Protein AF-A0A1M7PYU0-F1 (afdb_monomer_lite)

Foldseek 3Di:
DDDPDPDPPDDPDDQPDPVSLVVVLVVVLVVVLVVCVVVVHDVVVNVVSSVVVVVLVVQDPDRPVPDDPVSVVVVVD

Structure (mmCIF, N/CA/C/O backbone):
data_AF-A0A1M7PYU0-F1
#
_entry.id   AF-A0A1M7PYU0-F1
#
loop_
_atom_site.group_PDB
_atom_site.id
_atom_site.type_symbol
_atom_site.label_atom_id
_atom_site.label_alt_id
_atom_site.label_comp_id
_atom_site.label_asym_id
_atom_site.label_entity_id
_atom_site.label_seq_id
_atom_site.pdbx_PDB_ins_code
_atom_site.Cartn_x
_atom_site.Cartn_y
_atom_site.Cartn_z
_atom_site.occupancy
_atom_site.B_iso_or_equiv
_atom_site.auth_seq_id
_atom_site.auth_comp_id
_atom_site.auth_asym_id
_atom_site.auth_atom_id
_atom_site.pdbx_PDB_model_num
ATOM 1 N N . MET A 1 1 ? 20.318 -21.165 -2.908 1.00 35.75 1 MET A N 1
ATOM 2 C CA . MET A 1 1 ? 19.783 -19.807 -2.667 1.00 35.75 1 MET A CA 1
ATOM 3 C C . MET A 1 1 ? 19.453 -19.691 -1.187 1.00 35.75 1 MET A C 1
ATOM 5 O O . MET A 1 1 ? 18.612 -20.447 -0.723 1.00 35.75 1 MET A O 1
ATOM 9 N N . ALA A 1 2 ? 20.161 -18.843 -0.438 1.00 47.41 2 ALA A N 1
ATOM 10 C CA . ALA A 1 2 ? 19.929 -18.647 0.993 1.00 47.41 2 ALA A CA 1
ATOM 11 C C . ALA A 1 2 ? 19.078 -17.386 1.181 1.00 47.41 2 ALA A C 1
ATOM 13 O O . ALA A 1 2 ? 19.541 -16.280 0.911 1.00 47.41 2 ALA A O 1
ATOM 14 N N . LEU A 1 3 ? 17.818 -17.560 1.575 1.00 44.91 3 LEU A N 1
ATOM 15 C CA . LEU A 1 3 ? 16.949 -16.444 1.935 1.00 44.91 3 LEU A CA 1
ATOM 16 C C . LEU A 1 3 ? 17.490 -15.824 3.227 1.00 44.91 3 LEU A C 1
ATOM 18 O O . LEU A 1 3 ? 17.725 -16.534 4.207 1.00 44.91 3 LEU A O 1
ATOM 22 N N . ALA A 1 4 ? 17.722 -14.512 3.224 1.00 43.06 4 ALA A N 1
ATOM 23 C CA . ALA A 1 4 ? 18.137 -13.799 4.422 1.00 43.06 4 ALA A CA 1
ATOM 24 C C . ALA A 1 4 ? 17.032 -13.925 5.480 1.00 43.06 4 ALA A C 1
ATOM 26 O O . ALA A 1 4 ? 15.900 -13.493 5.264 1.00 43.06 4 ALA A O 1
ATOM 27 N N . VAL A 1 5 ? 17.357 -14.534 6.621 1.00 54.38 5 VAL A N 1
ATOM 28 C CA . VAL A 1 5 ? 16.455 -14.590 7.773 1.00 54.38 5 VAL A CA 1
ATOM 29 C C . VAL A 1 5 ? 16.281 -13.164 8.286 1.00 54.38 5 VAL A C 1
ATOM 31 O O . VAL A 1 5 ? 17.177 -12.609 8.924 1.00 54.38 5 VAL A O 1
ATOM 34 N N . ILE A 1 6 ? 15.132 -12.555 7.996 1.00 51.47 6 ILE A N 1
ATOM 35 C CA . ILE A 1 6 ? 14.773 -11.244 8.535 1.00 51.47 6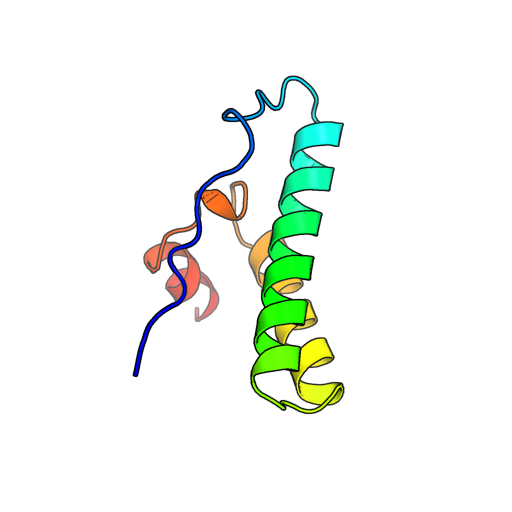 ILE A CA 1
ATOM 36 C C . ILE A 1 6 ? 14.454 -11.443 10.018 1.00 51.47 6 ILE A C 1
ATOM 38 O O . ILE A 1 6 ? 13.350 -11.834 10.394 1.00 51.47 6 ILE A O 1
ATOM 42 N N . ARG A 1 7 ? 15.442 -11.202 10.884 1.00 50.97 7 ARG A N 1
ATOM 43 C CA . ARG A 1 7 ? 15.192 -11.078 12.321 1.00 50.97 7 ARG A CA 1
ATOM 44 C C . ARG A 1 7 ? 14.478 -9.759 12.566 1.00 50.97 7 ARG A C 1
ATOM 46 O O . ARG A 1 7 ? 15.001 -8.697 12.235 1.00 50.97 7 ARG A O 1
ATOM 53 N N . ASN A 1 8 ? 13.303 -9.828 13.183 1.00 55.22 8 ASN A N 1
ATOM 54 C CA . ASN A 1 8 ? 12.653 -8.641 13.710 1.00 55.22 8 ASN A CA 1
ATOM 55 C C . ASN A 1 8 ? 13.504 -8.083 14.868 1.00 55.22 8 ASN A C 1
ATOM 57 O O . ASN A 1 8 ? 13.511 -8.635 15.964 1.00 55.22 8 ASN A O 1
ATOM 61 N N . ILE A 1 9 ? 14.269 -7.026 14.597 1.00 61.75 9 ILE A N 1
ATOM 62 C CA . ILE A 1 9 ? 15.185 -6.372 15.549 1.00 61.75 9 ILE A CA 1
ATOM 63 C C . ILE A 1 9 ? 14.492 -5.325 16.432 1.00 61.75 9 ILE A C 1
ATOM 65 O O . ILE A 1 9 ? 15.155 -4.613 17.183 1.00 61.75 9 ILE A O 1
ATOM 69 N N . SER A 1 10 ? 13.169 -5.176 16.345 1.00 57.47 10 SER A N 1
ATOM 70 C CA . SER A 1 10 ? 12.432 -4.219 17.170 1.00 57.47 10 SER A CA 1
ATOM 71 C C . SER A 1 10 ? 11.156 -4.840 17.732 1.00 57.47 10 SER A C 1
ATOM 73 O O . SER A 1 10 ? 10.480 -5.590 17.024 1.00 57.47 10 SER A O 1
ATOM 75 N N . PRO A 1 11 ? 10.802 -4.544 18.998 1.00 57.50 11 PRO A N 1
ATOM 76 C CA . PRO A 1 11 ? 9.524 -4.976 19.549 1.00 57.50 11 PRO A CA 1
ATOM 77 C C . PRO A 1 11 ? 8.385 -4.446 18.672 1.00 57.50 11 PRO A C 1
ATOM 79 O O . PRO A 1 11 ? 8.531 -3.400 18.032 1.00 57.50 11 PRO A O 1
ATOM 82 N N . ALA A 1 12 ? 7.263 -5.171 18.635 1.00 60.16 12 ALA A N 1
ATOM 83 C CA . ALA A 1 12 ? 6.051 -4.708 17.970 1.00 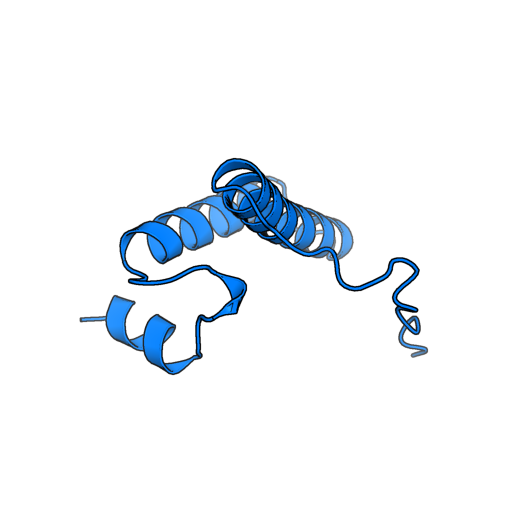60.16 12 ALA A CA 1
ATOM 84 C C . ALA A 1 12 ? 5.708 -3.313 18.513 1.00 60.16 12 ALA A C 1
ATOM 86 O O . ALA A 1 12 ? 5.325 -3.161 19.672 1.00 60.16 12 ALA A O 1
ATOM 87 N N . ARG A 1 13 ? 5.951 -2.278 17.702 1.00 62.53 13 ARG A N 1
ATOM 88 C CA . ARG A 1 13 ? 5.704 -0.892 18.089 1.00 62.53 13 ARG A CA 1
ATOM 89 C C . ARG A 1 13 ? 4.194 -0.711 18.147 1.00 62.53 13 ARG A C 1
ATOM 91 O O . ARG A 1 13 ? 3.525 -0.823 17.124 1.00 62.53 13 ARG A O 1
ATOM 98 N N . THR A 1 14 ? 3.666 -0.413 19.327 1.00 64.62 14 THR A N 1
ATOM 99 C CA . THR A 1 14 ? 2.308 0.110 19.468 1.00 64.62 14 THR A CA 1
ATOM 100 C C . THR A 1 14 ? 2.228 1.407 18.660 1.00 64.62 14 THR A C 1
ATOM 102 O O . THR A 1 14 ? 3.130 2.239 18.764 1.00 64.62 14 THR A O 1
ATOM 105 N N . LEU A 1 15 ? 1.189 1.571 17.838 1.00 70.50 15 LEU A N 1
ATOM 106 C CA . LEU A 1 15 ? 0.934 2.781 17.043 1.00 70.50 15 LEU A CA 1
ATOM 107 C C . LEU A 1 15 ? -0.182 3.592 17.733 1.00 70.50 15 LEU A C 1
ATOM 109 O O . LEU A 1 15 ? -1.326 3.550 17.283 1.00 70.50 15 LEU A O 1
ATOM 113 N N . PRO A 1 16 ? 0.085 4.256 18.876 1.00 71.69 16 PRO A N 1
ATOM 114 C CA . PRO A 1 16 ? -0.960 4.886 19.679 1.00 71.69 16 PRO A CA 1
ATOM 115 C C . PRO A 1 16 ? -1.562 6.121 19.005 1.00 71.69 16 PRO A C 1
ATOM 117 O O . PRO A 1 16 ? -2.652 6.544 19.382 1.00 71.69 16 PRO A O 1
ATOM 120 N N . THR A 1 17 ? -0.865 6.720 18.034 1.00 78.38 17 THR A N 1
ATOM 121 C CA . THR A 1 17 ? -1.317 7.942 17.369 1.00 78.38 17 THR A CA 1
ATOM 122 C C . THR A 1 17 ? -1.627 7.726 15.891 1.00 78.38 17 THR A C 1
ATOM 124 O O . THR A 1 17 ? -0.997 6.927 15.199 1.00 78.38 17 THR A O 1
ATOM 127 N N . GLN A 1 18 ? -2.559 8.526 15.363 1.00 78.38 18 GLN A N 1
ATOM 128 C CA . GLN A 1 18 ? -2.867 8.568 13.928 1.00 78.38 18 GLN A CA 1
ATOM 129 C C . GLN A 1 18 ? -1.633 8.928 13.075 1.00 78.38 18 GLN A C 1
ATOM 131 O O . GLN A 1 18 ? -1.555 8.569 11.901 1.00 78.38 18 GLN A O 1
ATOM 136 N N . ARG A 1 19 ? -0.654 9.631 13.659 1.00 81.38 19 ARG A N 1
ATOM 137 C CA . ARG A 1 19 ? 0.621 9.938 13.008 1.00 81.38 19 ARG A CA 1
ATOM 138 C C . ARG A 1 19 ? 1.493 8.694 12.867 1.00 81.38 19 ARG A C 1
ATOM 140 O O . ARG A 1 19 ? 1.987 8.451 11.775 1.00 81.38 19 ARG A O 1
ATOM 147 N N . ASP A 1 20 ? 1.608 7.887 13.921 1.00 81.75 20 ASP A N 1
ATOM 148 C CA . ASP A 1 20 ? 2.351 6.622 13.871 1.00 81.75 20 ASP A CA 1
ATOM 149 C C . ASP A 1 20 ? 1.773 5.671 12.813 1.00 81.75 20 ASP A C 1
ATOM 151 O O . ASP A 1 20 ? 2.523 5.004 12.107 1.00 81.75 20 ASP A O 1
ATOM 155 N N . VAL A 1 21 ? 0.443 5.648 12.667 1.00 82.06 21 VAL A N 1
ATOM 156 C CA . VAL A 1 21 ? -0.252 4.888 11.616 1.00 82.06 21 VAL A CA 1
ATOM 157 C C . VAL A 1 21 ? 0.176 5.347 10.221 1.00 82.06 21 VAL A C 1
ATOM 159 O O . VAL A 1 21 ? 0.630 4.524 9.431 1.00 82.06 21 VAL A O 1
ATOM 162 N N . LYS A 1 22 ? 0.114 6.653 9.935 1.00 81.44 22 LYS A N 1
ATOM 163 C CA . LYS A 1 22 ? 0.533 7.208 8.635 1.00 81.44 22 LYS A CA 1
ATOM 164 C C . LYS A 1 22 ? 2.019 6.984 8.355 1.00 81.44 22 LYS A C 1
ATOM 166 O O . LYS A 1 22 ? 2.394 6.638 7.237 1.00 81.44 22 LYS A O 1
ATOM 171 N N . ASP A 1 23 ? 2.864 7.150 9.369 1.00 84.50 23 ASP A N 1
ATOM 172 C CA . ASP A 1 23 ? 4.305 6.919 9.255 1.00 84.50 23 ASP A CA 1
ATOM 173 C C . ASP A 1 23 ? 4.602 5.434 8.977 1.00 84.50 23 ASP A C 1
ATOM 175 O O . ASP A 1 23 ? 5.504 5.106 8.201 1.00 84.50 23 ASP A O 1
ATOM 179 N N . PHE A 1 24 ? 3.817 4.522 9.558 1.00 83.25 24 PHE A N 1
ATOM 180 C CA . PHE A 1 24 ? 3.924 3.090 9.297 1.00 83.25 24 PHE A CA 1
ATOM 181 C C . PHE A 1 24 ? 3.437 2.713 7.891 1.00 83.25 24 PHE A C 1
ATOM 183 O O . PHE A 1 24 ? 4.135 1.967 7.203 1.00 83.25 24 PHE A O 1
ATOM 190 N N . GLU A 1 25 ? 2.321 3.273 7.412 1.00 84.31 25 GLU A N 1
ATOM 191 C CA . GLU A 1 25 ? 1.883 3.100 6.016 1.00 84.31 25 GLU A CA 1
ATOM 192 C C . GLU A 1 25 ? 2.960 3.569 5.038 1.00 84.31 25 GLU A C 1
ATOM 194 O O . GLU A 1 25 ? 3.339 2.840 4.119 1.00 84.31 25 GLU A O 1
ATOM 199 N N . GLN A 1 26 ? 3.545 4.740 5.284 1.00 86.25 26 GLN A N 1
ATOM 200 C CA . GLN A 1 26 ? 4.602 5.264 4.428 1.00 86.25 26 GLN A CA 1
ATOM 201 C C . GLN A 1 26 ? 5.867 4.400 4.467 1.00 86.25 26 GLN A C 1
ATOM 203 O O . GLN A 1 26 ? 6.555 4.242 3.453 1.00 86.25 26 GLN A O 1
ATOM 208 N N . ARG A 1 27 ? 6.167 3.787 5.616 1.00 87.06 27 ARG A N 1
ATOM 209 C CA . ARG A 1 27 ? 7.260 2.819 5.738 1.00 87.06 27 ARG A CA 1
ATOM 210 C C . ARG A 1 27 ? 7.006 1.567 4.898 1.00 87.06 27 ARG A C 1
ATOM 212 O O . ARG A 1 27 ? 7.954 1.088 4.279 1.00 87.06 27 ARG A O 1
ATOM 219 N N . ILE A 1 28 ? 5.771 1.064 4.838 1.00 85.31 28 ILE A N 1
ATOM 220 C CA . ILE A 1 28 ? 5.399 -0.071 3.974 1.00 85.31 28 ILE A CA 1
ATOM 221 C C . ILE A 1 28 ? 5.641 0.286 2.502 1.00 85.31 28 ILE A C 1
ATOM 223 O O . ILE A 1 28 ? 6.334 -0.452 1.802 1.00 85.31 28 ILE A O 1
ATOM 227 N N . VAL A 1 29 ? 5.166 1.451 2.050 1.00 85.75 29 VAL A N 1
ATOM 228 C CA . VAL A 1 29 ? 5.386 1.929 0.671 1.00 85.75 29 VAL A CA 1
ATOM 229 C C . VAL A 1 29 ? 6.882 2.035 0.354 1.00 85.75 29 VAL A C 1
ATOM 231 O O . VAL A 1 29 ? 7.337 1.625 -0.716 1.00 85.75 29 VAL A O 1
ATOM 234 N N . ASN A 1 30 ? 7.673 2.551 1.296 1.00 85.00 30 ASN A N 1
ATOM 235 C CA . ASN A 1 30 ? 9.116 2.687 1.121 1.00 85.00 30 ASN A CA 1
ATOM 236 C C . ASN A 1 30 ? 9.844 1.332 1.073 1.00 85.00 30 ASN A C 1
ATOM 238 O O . ASN A 1 30 ? 10.804 1.179 0.323 1.00 85.00 30 ASN A O 1
ATOM 242 N N . LEU A 1 31 ? 9.384 0.337 1.837 1.00 85.50 31 LEU A N 1
ATOM 243 C CA . LEU A 1 31 ? 9.932 -1.021 1.790 1.00 85.50 31 LEU A CA 1
ATOM 244 C C . LEU A 1 31 ? 9.670 -1.697 0.441 1.00 85.50 31 LEU A C 1
ATOM 246 O O . LEU A 1 31 ? 10.562 -2.366 -0.076 1.00 85.50 31 LEU A O 1
ATOM 250 N N . VAL A 1 32 ? 8.497 -1.481 -0.161 1.00 81.44 32 VAL A N 1
ATOM 251 C CA . VAL A 1 32 ? 8.225 -1.978 -1.518 1.00 81.44 32 VAL A CA 1
ATOM 252 C C . VAL A 1 32 ? 9.142 -1.302 -2.535 1.00 81.44 32 VAL A C 1
ATOM 254 O O . VAL A 1 32 ? 9.746 -1.988 -3.354 1.00 81.44 32 VAL A O 1
ATOM 257 N N . ALA A 1 33 ? 9.321 0.020 -2.454 1.00 79.88 33 ALA A N 1
ATOM 258 C CA . ALA A 1 33 ? 10.253 0.731 -3.330 1.00 79.88 33 ALA A CA 1
ATOM 259 C C . ALA A 1 33 ? 11.691 0.194 -3.202 1.00 79.88 33 ALA A C 1
ATOM 261 O O . ALA A 1 33 ? 12.362 -0.011 -4.212 1.00 79.88 33 ALA A O 1
ATOM 262 N N . LEU A 1 34 ? 12.139 -0.102 -1.976 1.00 83.19 34 LEU A N 1
ATOM 263 C CA . LEU A 1 34 ? 13.448 -0.705 -1.721 1.00 83.19 34 LEU A CA 1
ATOM 264 C C . LEU A 1 34 ? 13.565 -2.115 -2.319 1.00 83.19 34 LEU A C 1
ATOM 266 O O . LEU A 1 34 ? 14.602 -2.452 -2.884 1.00 83.19 34 LEU A O 1
ATOM 270 N N . PHE A 1 35 ? 12.515 -2.931 -2.222 1.00 83.19 35 PHE A N 1
ATOM 271 C CA . PHE A 1 35 ? 12.492 -4.269 -2.815 1.00 83.19 35 PHE A CA 1
ATOM 272 C C . PHE A 1 35 ? 12.550 -4.219 -4.348 1.00 83.19 35 PHE A C 1
ATOM 274 O O . PHE A 1 35 ? 13.325 -4.946 -4.963 1.00 83.19 35 PHE A O 1
ATOM 281 N N . VAL A 1 36 ? 11.781 -3.320 -4.963 1.00 79.12 36 VAL A N 1
ATOM 282 C CA . VAL A 1 36 ? 11.771 -3.093 -6.417 1.00 79.12 36 VAL A CA 1
ATOM 283 C C . VAL A 1 36 ? 13.140 -2.598 -6.899 1.00 79.12 36 VAL A C 1
ATOM 285 O O . VAL A 1 36 ? 13.654 -3.099 -7.897 1.00 79.12 36 VAL A O 1
ATOM 288 N N . ALA A 1 37 ? 13.779 -1.696 -6.149 1.00 78.50 37 ALA A N 1
ATOM 289 C CA . ALA A 1 37 ? 15.149 -1.264 -6.420 1.00 78.50 37 ALA A CA 1
ATOM 290 C C . ALA A 1 37 ? 16.158 -2.423 -6.295 1.00 78.50 37 ALA A C 1
ATOM 292 O O . ALA A 1 37 ? 17.005 -2.606 -7.167 1.00 78.50 37 ALA A O 1
ATOM 293 N N . ALA A 1 38 ? 16.042 -3.258 -5.255 1.00 77.81 38 ALA A N 1
ATOM 294 C CA . ALA A 1 38 ? 16.887 -4.443 -5.073 1.00 77.81 38 ALA A CA 1
ATOM 295 C C . ALA A 1 38 ? 16.694 -5.493 -6.185 1.00 77.81 38 ALA A C 1
ATOM 297 O O . ALA A 1 38 ? 17.626 -6.226 -6.517 1.00 77.81 38 ALA A O 1
ATOM 298 N N . ALA A 1 39 ? 15.513 -5.536 -6.806 1.00 82.88 39 ALA A N 1
ATOM 299 C CA . ALA A 1 39 ? 15.216 -6.368 -7.969 1.00 82.88 39 ALA A CA 1
ATOM 300 C C . ALA A 1 39 ? 15.800 -5.821 -9.292 1.00 82.88 39 ALA A C 1
ATOM 302 O O . ALA A 1 39 ? 15.532 -6.396 -10.344 1.00 82.88 39 ALA A O 1
ATOM 303 N N . ASN A 1 40 ? 16.609 -4.750 -9.257 1.00 80.94 40 ASN A N 1
ATOM 304 C CA . ASN A 1 40 ? 17.169 -4.063 -10.433 1.00 80.94 40 ASN A CA 1
ATOM 305 C C . ASN A 1 40 ? 16.096 -3.557 -11.418 1.00 80.94 40 ASN A C 1
ATOM 307 O O . ASN A 1 40 ? 16.335 -3.457 -12.622 1.00 80.94 40 ASN A O 1
ATOM 311 N N . LEU A 1 41 ? 14.900 -3.238 -10.918 1.00 80.25 41 LEU A N 1
ATOM 312 C CA . LEU A 1 41 ? 13.856 -2.618 -11.726 1.00 80.25 41 LEU A CA 1
ATOM 313 C C . LEU A 1 41 ? 14.146 -1.120 -11.893 1.00 80.25 41 LEU A C 1
ATOM 315 O O . LEU A 1 41 ? 14.738 -0.481 -11.026 1.00 80.25 41 LEU A O 1
ATOM 319 N N . THR A 1 42 ? 13.740 -0.560 -13.032 1.00 83.56 42 THR A N 1
ATOM 320 C CA . THR A 1 42 ? 14.003 0.845 -13.368 1.00 83.56 42 THR A CA 1
ATOM 321 C C . THR A 1 42 ? 13.225 1.809 -12.469 1.00 83.56 42 THR A C 1
ATOM 323 O O . THR A 1 42 ? 12.162 1.470 -11.949 1.00 83.56 42 THR A O 1
ATOM 326 N N . ASP A 1 43 ? 13.685 3.058 -12.357 1.00 79.06 43 ASP A N 1
ATOM 327 C CA . ASP A 1 43 ? 12.985 4.103 -11.588 1.00 79.06 43 ASP A CA 1
ATOM 328 C C . ASP A 1 43 ? 11.528 4.303 -12.036 1.00 79.06 43 ASP A C 1
ATOM 330 O O . ASP A 1 43 ? 10.651 4.595 -11.225 1.00 79.06 43 ASP A O 1
ATOM 334 N N . SER A 1 44 ? 11.237 4.065 -13.319 1.00 83.31 44 SER A N 1
ATOM 335 C CA . SER A 1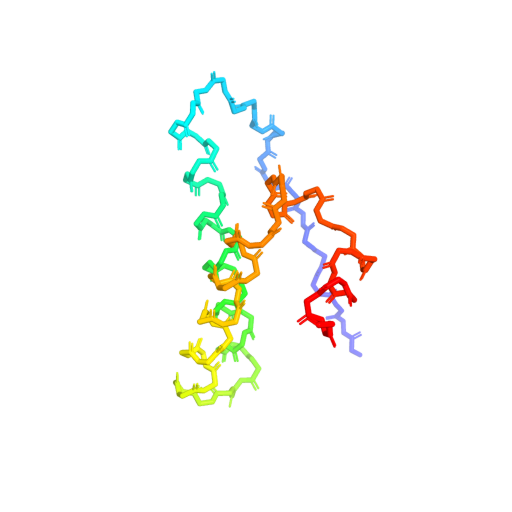 44 ? 9.866 4.064 -13.838 1.00 83.31 44 SER A CA 1
ATOM 336 C C . SER A 1 44 ? 9.009 2.947 -13.226 1.00 83.31 44 SER A C 1
ATOM 338 O O . SER A 1 44 ? 7.854 3.193 -12.884 1.00 83.31 44 SER A O 1
ATOM 340 N N . HIS A 1 45 ? 9.564 1.750 -13.005 1.00 82.50 45 HIS A N 1
ATOM 341 C CA . HIS A 1 45 ? 8.868 0.678 -12.286 1.00 82.50 45 HIS A CA 1
ATOM 342 C C . HIS A 1 45 ? 8.638 1.031 -10.816 1.00 82.50 45 HIS A C 1
ATOM 344 O O . HIS A 1 45 ? 7.562 0.751 -10.292 1.00 82.50 45 HIS A O 1
ATOM 350 N N . ILE A 1 46 ? 9.604 1.682 -10.160 1.00 81.56 46 ILE A N 1
ATOM 351 C CA . ILE A 1 46 ? 9.447 2.158 -8.777 1.00 81.56 46 ILE A CA 1
ATOM 352 C C . ILE A 1 46 ? 8.320 3.198 -8.698 1.00 81.56 46 ILE A C 1
ATOM 354 O O . ILE A 1 46 ? 7.460 3.114 -7.817 1.00 81.56 46 ILE A O 1
ATOM 358 N N . GLY A 1 47 ? 8.292 4.152 -9.632 1.00 84.94 47 GLY A N 1
ATOM 359 C CA . GLY A 1 47 ? 7.241 5.164 -9.736 1.00 84.94 47 GLY A CA 1
ATOM 360 C C . GLY A 1 47 ? 5.858 4.551 -9.954 1.00 84.94 47 GLY A C 1
ATOM 361 O O . GLY A 1 47 ? 4.927 4.860 -9.210 1.00 84.94 47 GLY A O 1
ATOM 362 N N . ASN A 1 48 ? 5.744 3.623 -10.907 1.00 85.50 48 ASN A N 1
ATOM 363 C CA . ASN A 1 48 ? 4.489 2.935 -11.213 1.00 85.50 48 ASN A CA 1
ATOM 364 C C . ASN A 1 48 ? 4.000 2.077 -10.037 1.00 85.50 48 ASN A C 1
ATOM 366 O O . ASN A 1 48 ? 2.818 2.117 -9.704 1.00 85.50 48 ASN A O 1
ATOM 370 N N . ALA A 1 49 ? 4.897 1.352 -9.362 1.00 84.12 49 ALA A N 1
ATOM 371 C CA . ALA A 1 49 ? 4.552 0.556 -8.185 1.00 84.12 49 ALA A CA 1
ATOM 372 C C . ALA A 1 49 ? 4.049 1.438 -7.032 1.00 84.12 49 ALA A C 1
ATOM 374 O O . ALA A 1 49 ? 3.030 1.132 -6.416 1.00 84.12 49 ALA A O 1
ATOM 375 N N . ARG A 1 50 ? 4.715 2.570 -6.767 1.00 84.25 50 ARG A N 1
ATOM 376 C CA . ARG A 1 50 ? 4.254 3.534 -5.756 1.00 84.25 50 ARG A CA 1
ATOM 377 C C . ARG A 1 50 ? 2.888 4.112 -6.110 1.00 84.25 50 ARG A C 1
ATOM 379 O O . ARG A 1 50 ? 2.039 4.192 -5.230 1.00 84.25 50 ARG A O 1
ATOM 386 N N . ALA A 1 51 ? 2.671 4.496 -7.368 1.00 86.44 51 ALA A N 1
ATOM 387 C CA . ALA A 1 51 ? 1.390 5.027 -7.824 1.00 86.44 51 ALA A CA 1
ATOM 388 C C . ALA A 1 51 ? 0.256 4.005 -7.646 1.00 86.44 51 ALA A C 1
ATOM 390 O O . ALA A 1 51 ? -0.775 4.340 -7.071 1.00 86.44 51 ALA A O 1
ATOM 391 N N . ALA A 1 52 ? 0.478 2.746 -8.039 1.00 85.81 52 ALA A N 1
ATOM 392 C CA . ALA A 1 52 ? -0.497 1.671 -7.860 1.00 85.81 52 ALA A CA 1
ATOM 393 C C . ALA A 1 52 ? -0.864 1.449 -6.382 1.00 85.81 52 ALA A C 1
ATOM 395 O O . ALA A 1 52 ? -2.038 1.294 -6.057 1.00 85.81 52 ALA A O 1
ATOM 396 N N . ILE A 1 53 ? 0.116 1.496 -5.471 1.00 84.31 53 ILE A N 1
ATOM 397 C CA . ILE A 1 53 ? -0.143 1.372 -4.028 1.00 84.31 53 ILE A CA 1
ATOM 398 C C . ILE A 1 53 ? -0.938 2.575 -3.506 1.00 84.31 53 ILE A C 1
ATOM 400 O O . ILE A 1 53 ? -1.856 2.392 -2.713 1.00 84.31 53 ILE A O 1
ATOM 404 N N . PHE A 1 54 ? -0.633 3.796 -3.956 1.00 83.88 54 PHE A N 1
ATOM 405 C CA . PHE A 1 54 ? -1.403 4.982 -3.571 1.00 83.88 54 PHE A CA 1
ATOM 406 C C . PHE A 1 54 ? -2.856 4.910 -4.048 1.00 83.88 54 PHE A C 1
ATOM 408 O O . PHE A 1 54 ? -3.761 5.222 -3.278 1.00 83.88 54 PHE A O 1
ATOM 415 N N . GLU A 1 55 ? -3.111 4.456 -5.271 1.00 85.12 55 GLU A N 1
ATOM 416 C CA . GLU A 1 55 ? -4.487 4.251 -5.732 1.00 85.12 55 GLU A CA 1
ATOM 417 C C . GLU A 1 55 ? -5.185 3.146 -4.931 1.00 85.12 55 GLU A C 1
ATOM 419 O O . GLU A 1 55 ? -6.321 3.327 -4.495 1.00 85.12 55 GLU A O 1
ATOM 424 N N . PHE A 1 56 ? -4.475 2.065 -4.601 1.00 82.81 56 PHE A N 1
ATOM 425 C CA . PHE A 1 56 ? -4.992 1.010 -3.731 1.00 82.81 56 PHE A CA 1
ATOM 426 C C . PHE A 1 56 ? -5.369 1.527 -2.328 1.00 82.81 56 PHE A C 1
ATOM 428 O O . PHE A 1 56 ? -6.430 1.190 -1.809 1.00 82.81 56 PHE A O 1
ATOM 435 N N . THR A 1 57 ? -4.573 2.425 -1.731 1.00 82.56 57 THR A N 1
ATOM 436 C CA . THR A 1 57 ? -4.937 3.059 -0.445 1.00 82.56 57 THR A CA 1
ATOM 437 C C . THR A 1 57 ? -6.202 3.906 -0.510 1.00 82.56 57 THR A C 1
ATOM 439 O O . THR A 1 57 ? -6.864 4.072 0.508 1.00 82.56 57 THR A O 1
ATOM 442 N N . ARG A 1 58 ? -6.545 4.466 -1.678 1.00 81.38 58 ARG A N 1
ATOM 443 C CA . ARG A 1 58 ? -7.742 5.307 -1.829 1.00 81.38 58 ARG A CA 1
ATOM 444 C C . ARG A 1 58 ? -9.021 4.482 -1.864 1.00 81.38 58 ARG A C 1
ATOM 446 O O . ARG A 1 58 ? -10.059 4.974 -1.432 1.00 81.38 58 ARG A O 1
ATOM 453 N N . ILE A 1 59 ? -8.942 3.267 -2.400 1.00 82.00 59 ILE A N 1
ATOM 454 C CA . ILE A 1 59 ? -10.077 2.343 -2.516 1.00 82.00 59 ILE A CA 1
ATOM 455 C C . ILE A 1 59 ? -10.186 1.390 -1.320 1.00 82.00 59 ILE A C 1
ATOM 457 O O . ILE A 1 59 ? -11.275 0.902 -1.034 1.00 82.00 59 ILE A O 1
ATOM 461 N N . SER A 1 60 ? -9.085 1.144 -0.605 1.00 79.06 60 SER A N 1
ATOM 462 C CA . SER A 1 60 ? -9.075 0.321 0.603 1.00 79.06 60 SER A CA 1
ATOM 463 C C . SER A 1 60 ? -9.751 1.051 1.765 1.00 79.06 60 SER A C 1
ATOM 465 O O . SER A 1 60 ? -9.382 2.168 2.126 1.00 79.06 60 SER A O 1
ATOM 467 N N . SER A 1 61 ? -10.718 0.397 2.409 1.00 72.19 61 SER A N 1
ATOM 468 C CA . SER A 1 61 ? -11.421 0.919 3.590 1.00 72.19 61 SER A CA 1
ATOM 469 C C . SER A 1 61 ? -10.611 0.827 4.889 1.00 72.19 61 SER A C 1
ATOM 471 O O . SER A 1 61 ? -11.093 1.239 5.946 1.00 72.19 61 SER A O 1
ATOM 473 N N . GLY A 1 62 ? -9.401 0.269 4.836 1.00 78.81 62 GLY A N 1
ATOM 474 C CA . GLY A 1 62 ? -8.551 0.049 6.000 1.00 78.81 62 GLY A CA 1
ATOM 475 C C . GLY A 1 62 ? -7.057 0.214 5.710 1.00 78.81 62 GLY A C 1
ATOM 476 O O . GLY A 1 62 ? -6.658 0.382 4.553 1.00 78.81 62 GLY A O 1
ATOM 477 N N . PRO A 1 63 ? -6.221 0.163 6.762 1.00 80.12 63 PRO A N 1
ATOM 478 C CA . PRO A 1 63 ? -4.778 0.313 6.631 1.00 80.12 63 PRO A CA 1
ATOM 479 C C . PRO A 1 63 ? -4.161 -0.748 5.718 1.00 80.12 63 PRO A C 1
ATOM 481 O O . PRO A 1 63 ? -4.586 -1.906 5.731 1.00 80.12 63 PRO A O 1
ATOM 484 N N . LEU A 1 64 ? -3.090 -0.395 5.001 1.0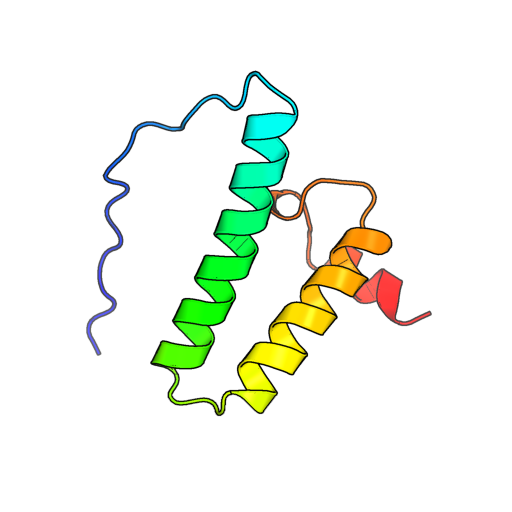0 80.06 64 LEU A N 1
ATOM 485 C CA . LEU A 1 64 ? -2.438 -1.287 4.024 1.00 80.06 64 LEU A CA 1
ATOM 486 C C . LEU A 1 64 ? -2.054 -2.672 4.570 1.00 80.06 64 LEU A C 1
ATOM 488 O O . LEU A 1 64 ? -2.074 -3.649 3.833 1.00 80.06 64 LEU A O 1
ATOM 492 N N . TRP A 1 65 ? -1.701 -2.780 5.852 1.00 79.06 65 TRP A N 1
ATOM 493 C CA . TRP A 1 65 ? -1.312 -4.055 6.473 1.00 79.06 65 TRP A CA 1
ATOM 494 C C . TRP A 1 65 ? -2.495 -4.966 6.831 1.00 79.06 65 TRP A C 1
ATOM 496 O O . TRP A 1 65 ? -2.279 -6.094 7.265 1.00 79.06 65 TRP A O 1
ATOM 506 N N . THR A 1 66 ? -3.726 -4.468 6.710 1.00 81.75 66 THR A N 1
ATOM 507 C CA . THR A 1 66 ? -4.956 -5.259 6.877 1.00 81.75 66 THR A CA 1
ATOM 508 C C . THR A 1 66 ? -5.535 -5.734 5.549 1.00 81.75 66 THR A C 1
ATOM 510 O O . THR A 1 66 ? -6.460 -6.538 5.561 1.00 81.75 66 THR A O 1
ATOM 513 N N . ALA A 1 67 ? -4.979 -5.263 4.429 1.00 80.69 67 ALA A N 1
ATOM 514 C CA . ALA A 1 67 ? -5.446 -5.609 3.100 1.00 80.69 67 ALA A CA 1
ATOM 515 C C . ALA A 1 67 ? -5.241 -7.101 2.800 1.00 80.69 67 ALA A C 1
ATOM 517 O O . ALA A 1 67 ? -4.147 -7.645 2.980 1.00 80.69 67 ALA A O 1
ATOM 518 N N . SER A 1 68 ? -6.299 -7.741 2.311 1.00 77.31 68 SER A N 1
ATOM 519 C CA . SER A 1 68 ? -6.288 -9.100 1.772 1.00 77.31 68 SER A CA 1
ATOM 520 C C . SER A 1 68 ? -6.196 -9.078 0.243 1.00 77.31 68 SER A C 1
ATOM 522 O O . SER A 1 68 ? -6.385 -8.050 -0.406 1.00 77.31 68 SER A O 1
ATOM 524 N N . CYS A 1 69 ? -5.943 -10.242 -0.359 1.00 75.44 69 CYS A N 1
ATOM 525 C CA . CYS A 1 69 ? -6.020 -10.401 -1.814 1.00 75.44 69 CYS A CA 1
ATOM 526 C C . CYS A 1 69 ? -7.431 -10.103 -2.353 1.00 75.44 69 CYS A C 1
ATOM 528 O O . CYS A 1 69 ? -7.551 -9.590 -3.461 1.00 75.44 69 CYS A O 1
ATOM 530 N N . ASP A 1 70 ? -8.481 -10.347 -1.562 1.00 73.44 70 ASP A N 1
ATOM 531 C CA . ASP A 1 70 ? -9.867 -10.041 -1.946 1.00 73.44 70 ASP A CA 1
ATOM 532 C C . ASP A 1 70 ? -10.108 -8.532 -2.135 1.00 73.44 70 ASP A C 1
ATOM 534 O O . ASP A 1 70 ? -10.871 -8.128 -3.012 1.00 73.44 70 ASP A O 1
ATOM 538 N N . ASP A 1 71 ? -9.402 -7.682 -1.378 1.00 72.75 71 ASP A N 1
ATOM 539 C CA . ASP A 1 71 ? -9.492 -6.223 -1.515 1.00 72.75 71 ASP A CA 1
ATOM 540 C C . ASP A 1 71 ? -8.858 -5.738 -2.827 1.00 72.75 71 ASP A C 1
ATOM 542 O O . 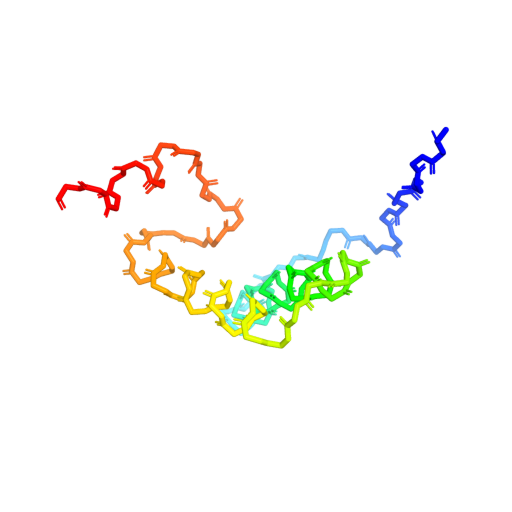ASP A 1 71 ? -9.260 -4.715 -3.386 1.00 72.75 71 ASP A O 1
ATOM 546 N N . ALA A 1 72 ? -7.881 -6.483 -3.356 1.00 64.81 72 ALA A N 1
ATOM 547 C CA . ALA A 1 72 ? -7.260 -6.182 -4.641 1.00 64.81 72 ALA A CA 1
ATOM 548 C C . ALA A 1 72 ? -8.211 -6.464 -5.815 1.00 64.81 72 ALA A C 1
ATOM 550 O O . ALA A 1 72 ? -8.209 -5.714 -6.794 1.00 64.81 72 ALA A O 1
ATOM 551 N N . ASP A 1 73 ? -9.064 -7.485 -5.709 1.00 64.56 73 ASP A N 1
ATOM 552 C CA . ASP A 1 73 ? -10.022 -7.853 -6.761 1.00 64.56 73 ASP A CA 1
ATOM 553 C C . ASP A 1 73 ? -11.215 -6.885 -6.857 1.00 64.56 73 ASP A C 1
ATOM 555 O O . ASP A 1 73 ? -11.802 -6.723 -7.931 1.00 64.56 73 ASP A O 1
ATOM 559 N N . LEU A 1 74 ? -11.527 -6.153 -5.781 1.00 56.50 74 LEU A N 1
ATOM 560 C CA . LEU A 1 74 ? -12.535 -5.084 -5.803 1.00 56.50 74 LEU A CA 1
ATOM 561 C C . LEU A 1 74 ? -12.124 -3.889 -6.683 1.00 56.50 74 LEU A C 1
ATOM 563 O O . LEU A 1 74 ? -12.993 -3.163 -7.159 1.00 56.50 74 LEU A O 1
ATOM 567 N N . SER A 1 75 ? -10.827 -3.714 -6.961 1.00 50.50 75 SER A N 1
ATOM 568 C CA . SER A 1 75 ? -10.300 -2.633 -7.813 1.00 50.50 75 SER A CA 1
ATOM 569 C C . SER A 1 75 ? -10.527 -2.832 -9.321 1.00 50.50 75 SER A C 1
ATOM 571 O O . SER A 1 75 ? -10.214 -1.943 -10.114 1.00 50.50 75 SER A O 1
ATOM 573 N N . ARG A 1 76 ? -11.044 -4.001 -9.733 1.00 47.62 76 ARG A N 1
ATOM 574 C CA . ARG A 1 76 ? -11.198 -4.411 -11.141 1.00 47.62 76 ARG A CA 1
ATOM 575 C C . ARG A 1 76 ? -12.635 -4.348 -11.684 1.00 47.62 76 ARG A C 1
ATOM 577 O O . ARG A 1 76 ? -12.847 -4.801 -12.810 1.00 47.62 76 ARG A O 1
ATOM 584 N N . ARG A 1 77 ? -13.603 -3.835 -10.913 1.00 43.75 77 ARG A N 1
ATOM 585 C CA . ARG A 1 77 ? -14.992 -3.600 -11.359 1.00 43.75 77 ARG A CA 1
ATOM 586 C C . ARG A 1 77 ? -15.253 -2.152 -11.736 1.00 43.75 77 ARG A C 1
ATOM 588 O O . ARG A 1 77 ? -14.753 -1.261 -11.021 1.00 43.75 77 ARG A O 1
#

Sequence (77 aa):
MALAVIRNISPARTLPTQRDVKDFEQRIVNLVALFVAAANLTDSHIGNARAAIFEFTRISSGPLWTASCDDADLSRR

Radius of gyration: 14.54 Å; chains: 1; bounding box: 35×30×34 Å

Organism: NCBI:txid310782

Secondary structure (DSSP, 8-state):
---------S------SHHHHHHHHHHHHHHHHHHHHHTT--HHHHHHHHHHHHHHHHH-SS-GGG--HHHHHGGG-

pLDDT: mean 74.14, std 13.18, range [35.75, 87.06]

=== Feature glossary ===
Key to the feature types in this record:

pLDDT. pLDDT is the predicted lDDT-Cα score: AlphaFold's confidence that the local environment of each residue (all inter-atomic distances within 15 Å) is correctly placed. It is a per-residue number between 0 and 100, with higher meaning more reliable.

Radius of gyration, Cα contacts, bounding box. The geometric summary reports three shape descriptors. Rg (radius of gyration) measures how spread out the Cα atoms are about their centre of mass; compact globular proteins have small Rg, elongated or unfolded ones large. Cα contacts (<8 Å, |i−j|>4) count long-range residue pairs in spatial proximity — high for tightly packed folds, near zero for rods or random coil. The bounding-box extents give the protein's footprint along x, y, z in Å.

Backbone torsions (φ/ψ). Backbone dihedral angles. Every residue except chain termini has a φ (preceding-C → N → Cα → C) and a ψ (N → Cα → C → next-N). They are reported in degrees following the IUPAC sign convention. Secondary structure is essentially a statement about which (φ, ψ) basin each residue occupies.

Contact-map, Ramachandran, and PAE plots. Plot images: a contact map (which residues are close in 3D, as an N×N binary image), a Ramachandran scatter (backbone torsion angles, revealing secondary-structure composition at a glance), and — for AlphaFold structures — a PAE heatmap (pairwise prediction confidence).

Predicted aligned error. Predicted Aligned Error (PAE) is an AlphaFold confidence matrix: entry (i, j) is the expected error in the position of residue j, in ångströms, when the prediction is superimposed on the true structure at residue i. Low PAE within a block of residues means that block is internally rigid and well-predicted; high PAE between two blocks means their relative placement is uncertain even if each block individually is confident.

Secondary structure (3-state, P-SEA). Three-state secondary structure (P-SEA) collapses the eight DSSP classes into helix (a), strand (b), and coil (c). P-SEA assigns these from Cα geometry alone — distances and angles — without requiring backbone oxygens, so it works on any Cα trace.

Solvent-accessible surface area. Solvent-accessible surface area (SASA) is the area in Å² traced out by the centre of a 1.4 Å probe sphere (a water molecule) rolled over the protein's van der Waals surface (Shrake–Rupley / Lee–Richards construction). Buried residues have near-zero SASA; fully exposed residues can exceed 20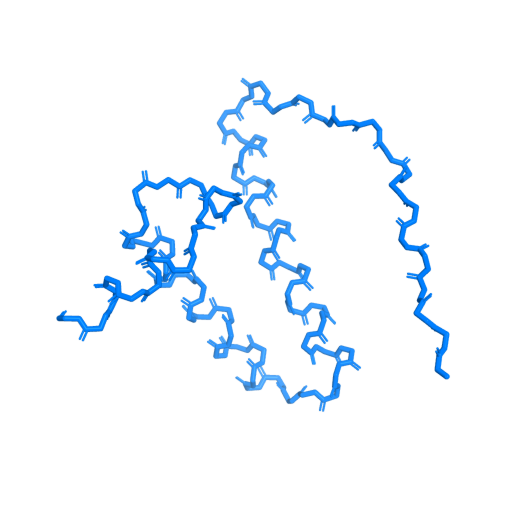0 Å². The total SASA scales roughly with the number of surface residues.

Foldseek 3Di. The Foldseek 3Di string encodes local tertiary geometry as a 20-letter alphabet — one character per residue — derived from the relative positions of nearby Cα atoms. Unlike the amino-acid sequence, 3Di is a direct function of the 3D structure, so two proteins with the same fold have similar 3Di strings even at low sequence identity.

B-factor. For experimental (PDB) structures, the B-factor (temperature factor) quantifies the positional spread of each atom in the crystal — a combination of thermal vibration and static disorder — in units of Å². High B-factors mark flexible loops or poorly resolved regions; low B-factors mark the rigid, well-ordered core.

mmCIF coordinates. The mmCIF block holds the 3D Cartesian coordinates of each backbone atom (N, Cα, C, O) in ångströms. mmCIF is the PDB's canonical archive format — a tagged-loop text representation of the atomic model.

InterPro / GO / CATH / organism. Functional annotations link the protein to curated databases. InterPro entries identify conserved domains and families by matching the sequence against member-database signatures (Pfam, PROSITE, CDD, …). Gene Ontology (GO) terms describe molecular function, biological process, and cellular component in a controlled vocabulary. CATH places the structure in a hierarchical fold classification (Class/Architecture/Topology/Homologous-superfamily). The organism is the source species.

Rendered structure images. Structure images are PyMOL renders from six orthogonal camera directions. Cartoon representation draws helices as coils and strands as arrows; sticks shows the backbone as bonds; surface shows the solvent-excluded envelope. Rainbow coloring maps sequence position to hue (blue→red, N→C); chain coloring assigns a distinct color per polypeptide.

Sequence. This is the polypeptide sequence — one letter per residue, N-terminus first. Length ranges from a few dozen residues for small domains to over a thousand for large multi-domain proteins.

Secondary structure (8-state, DSSP). The SS8 string is DSSP's per-residue secondary-structure call. α-helix (H) means an i→i+4 H-bond ladder; β-strand (E) means the residue participates in a β-sheet; 3₁₀ (G) and π (I) are tighter and wider helices; T/S are turns/bends; '-' is loop.

Nearest PDB structures. Structural nearest neighbors (via Foldseek easy-search vs the PDB). Reported per hit: target PDB id, E-value, and alignment TM-score. A TM-score above ~0.5 is the conventional threshold for 'same fold'.